Protein AF-A0A357N022-F1 (afdb_monomer)

Foldseek 3Di:
DPPDPCCPVVVVVVVVVVVVVVVVVVVCVCVVCVPDPQDPVNVVVVVCVVVVVVVVVCVVQCVPPDVLSVVLVVVLVVLVVPDDPVVSVVSSVVSNVVSVVVPD

Sequence (104 aa):
MILGGLIHWTALLTIVLMAAVTYLTRIVGFLALRNRTLSKRAVTVMEAAPGCVLISVIAPDFVADNPADLAALAITLLAATRLSMLPTVLIGVVSAGVLRYALA

Secondary structure (DSSP, 8-state):
--SSSSHHHHHHHHHHHHHHHHHHHHHHHHHHHTTS---HHHHHHHHHHHHHHHHHHHGGGGTSS-HHHHHHHHHHHHHHTTS-HHHHHHHHHHHHHHHHHH--

Mean predicted aligned error: 12.92 Å

Radius of gyration: 20.2 Å; Cα contacts (8 Å, |Δi|>4): 32; chains: 1; bounding box: 57×28×44 Å

pLDDT: mean 71.39, std 11.83, range [49.69, 95.19]

Solvent-accessible surface area (backbone atoms only — not comparable to full-atom values): 6066 Å² total; per-residue (Å²): 144,79,76,88,78,59,52,74,64,50,50,52,49,50,52,51,49,55,49,49,53,56,48,47,54,50,51,50,52,47,61,68,48,71,84,48,87,73,50,74,68,57,52,56,52,58,68,47,44,64,60,54,54,54,50,63,68,50,50,63,59,72,69,49,93,47,71,60,60,45,52,33,48,53,52,31,54,57,43,49,78,76,44,60,74,69,64,27,51,52,52,34,53,49,41,45,53,50,49,54,65,74,76,107

Structure (mmCIF, N/CA/C/O backbone):
data_AF-A0A357N022-F1
#
_entry.id   AF-A0A357N022-F1
#
loop_
_atom_site.group_PDB
_atom_site.id
_atom_site.type_symbol
_atom_site.label_atom_id
_atom_site.label_alt_id
_atom_site.label_comp_id
_atom_site.label_asym_id
_atom_site.label_entity_id
_atom_site.label_seq_id
_atom_site.pdbx_PDB_ins_code
_atom_site.Cartn_x
_atom_site.Cartn_y
_atom_site.Cartn_z
_atom_site.occupancy
_atom_site.B_iso_or_equiv
_atom_site.auth_seq_id
_atom_site.auth_comp_id
_atom_site.auth_asym_id
_atom_site.auth_atom_id
_atom_site.pdbx_PDB_model_num
ATOM 1 N N . MET A 1 1 ? 31.340 6.870 -0.659 1.00 50.69 1 MET A N 1
ATOM 2 C CA . MET A 1 1 ? 31.737 7.599 0.568 1.00 50.69 1 MET A CA 1
ATOM 3 C C . MET A 1 1 ? 30.596 8.484 1.104 1.00 50.69 1 MET A C 1
ATOM 5 O O . MET A 1 1 ? 30.806 9.658 1.343 1.00 50.69 1 MET A O 1
ATOM 9 N N . ILE A 1 2 ? 29.379 7.939 1.280 1.00 55.16 2 ILE A N 1
ATOM 10 C CA . ILE A 1 2 ? 28.217 8.656 1.875 1.00 55.16 2 ILE A CA 1
ATOM 11 C C . ILE A 1 2 ? 27.474 7.764 2.907 1.00 55.16 2 ILE A C 1
ATOM 13 O O . ILE A 1 2 ? 26.678 8.239 3.705 1.00 55.16 2 ILE A O 1
ATOM 17 N N . LEU A 1 3 ? 27.782 6.459 2.960 1.00 56.09 3 LEU A N 1
ATOM 18 C CA . LEU A 1 3 ? 26.947 5.435 3.605 1.00 56.09 3 LEU A CA 1
ATOM 19 C C . LEU A 1 3 ? 27.414 5.001 5.018 1.00 56.09 3 LEU A C 1
ATOM 21 O O . LEU A 1 3 ? 26.732 4.226 5.671 1.00 56.09 3 LEU A O 1
ATOM 25 N N . GLY A 1 4 ? 28.567 5.470 5.510 1.00 57.91 4 GLY A N 1
ATOM 26 C CA . GLY A 1 4 ? 29.227 4.877 6.690 1.00 57.91 4 GLY A CA 1
ATOM 27 C C . GLY A 1 4 ? 28.860 5.448 8.068 1.00 57.91 4 GLY A C 1
ATOM 28 O O . GLY A 1 4 ? 29.168 4.812 9.067 1.00 57.91 4 GLY A O 1
ATOM 29 N N . GLY A 1 5 ? 28.232 6.629 8.150 1.00 58.16 5 GLY A N 1
ATOM 30 C CA . GLY A 1 5 ? 28.037 7.331 9.436 1.00 58.16 5 GLY A CA 1
ATOM 31 C C . GLY A 1 5 ? 26.607 7.778 9.751 1.00 58.16 5 GLY A C 1
ATOM 32 O O . GLY A 1 5 ? 26.261 7.938 10.916 1.00 58.16 5 GLY A O 1
ATOM 33 N N . LEU A 1 6 ? 25.750 7.950 8.741 1.00 57.28 6 LEU A N 1
ATOM 34 C CA . LEU A 1 6 ? 24.410 8.520 8.933 1.00 57.28 6 LEU A CA 1
ATOM 35 C C . LEU A 1 6 ? 23.346 7.467 9.283 1.00 57.28 6 LEU A C 1
ATOM 37 O O . LEU A 1 6 ? 22.324 7.814 9.861 1.00 57.28 6 LEU A O 1
ATOM 41 N N . ILE A 1 7 ? 23.568 6.184 8.986 1.00 62.47 7 ILE A N 1
ATOM 42 C CA . ILE A 1 7 ? 22.474 5.205 8.847 1.00 62.47 7 ILE A CA 1
ATOM 43 C C . ILE A 1 7 ? 21.966 4.639 10.171 1.00 62.47 7 ILE A C 1
ATOM 45 O O . ILE A 1 7 ? 20.774 4.390 10.275 1.00 62.47 7 ILE A O 1
ATOM 49 N N . HIS A 1 8 ? 22.783 4.485 11.214 1.00 66.06 8 HIS A N 1
ATOM 50 C CA . HIS A 1 8 ? 22.282 3.829 12.428 1.00 66.06 8 HIS A CA 1
ATOM 51 C C . HIS A 1 8 ? 21.235 4.670 13.172 1.00 66.06 8 HIS A C 1
ATOM 53 O O . HIS A 1 8 ? 20.156 4.176 13.483 1.00 66.06 8 HIS A O 1
ATOM 59 N N . TRP A 1 9 ? 21.519 5.953 13.409 1.00 76.25 9 TRP A N 1
ATOM 60 C CA . TRP A 1 9 ? 20.631 6.820 14.189 1.00 76.25 9 TRP A CA 1
ATOM 61 C C . TRP A 1 9 ? 19.530 7.465 13.354 1.00 76.25 9 TRP A C 1
ATOM 63 O O . TRP A 1 9 ? 18.405 7.574 13.834 1.00 76.25 9 TRP A O 1
ATOM 73 N N . THR A 1 10 ? 19.806 7.854 12.103 1.00 83.12 10 THR A N 1
ATOM 74 C CA . THR A 1 10 ? 18.760 8.450 11.255 1.00 83.12 10 THR A CA 1
ATOM 75 C C . THR A 1 10 ? 17.769 7.412 10.754 1.00 83.12 10 THR A C 1
ATOM 77 O O . THR A 1 10 ? 16.586 7.723 10.739 1.00 83.12 10 THR A O 1
ATOM 80 N N . ALA A 1 11 ? 18.193 6.183 10.424 1.00 85.12 11 ALA A N 1
ATOM 81 C CA . ALA A 1 11 ? 17.249 5.134 10.035 1.00 85.12 11 ALA A CA 1
ATOM 82 C C . ALA A 1 11 ? 16.378 4.704 11.220 1.00 85.12 11 ALA A C 1
ATOM 84 O O . ALA A 1 11 ? 15.175 4.518 11.070 1.00 85.12 11 ALA A O 1
ATOM 85 N N . LEU A 1 12 ? 16.960 4.603 12.423 1.00 84.44 12 LEU A N 1
ATOM 86 C CA . LEU A 1 12 ? 16.165 4.388 13.632 1.00 84.44 12 LEU A CA 1
ATOM 87 C C . LEU A 1 12 ? 15.165 5.528 13.841 1.00 84.44 12 LEU A C 1
ATOM 89 O O . LEU A 1 12 ? 13.989 5.269 14.088 1.00 84.44 12 LEU A O 1
ATOM 93 N N . LEU A 1 13 ? 15.601 6.779 13.685 1.00 88.25 13 LEU A N 1
ATOM 94 C CA . LEU A 1 13 ? 14.726 7.936 13.841 1.00 88.25 13 LEU A CA 1
ATOM 95 C C . LEU A 1 13 ? 13.616 7.970 12.778 1.00 88.25 13 LEU A C 1
ATOM 97 O O . LEU A 1 13 ? 12.468 8.233 13.128 1.00 88.25 13 LEU A O 1
ATOM 101 N N . THR A 1 14 ? 13.907 7.660 11.510 1.00 89.62 14 THR A N 1
ATOM 102 C CA . THR A 1 14 ? 12.894 7.603 10.443 1.00 89.62 14 THR A CA 1
ATOM 103 C C . THR A 1 14 ? 11.902 6.474 10.669 1.00 89.62 14 THR A C 1
ATOM 105 O O . THR A 1 14 ? 10.705 6.709 10.535 1.00 89.62 14 THR A O 1
ATOM 108 N N . ILE A 1 15 ? 12.350 5.285 11.078 1.00 90.00 15 ILE A N 1
ATOM 109 C CA . ILE A 1 15 ? 11.453 4.171 11.415 1.00 90.00 15 ILE A CA 1
ATOM 110 C C . ILE A 1 15 ? 10.534 4.565 12.577 1.00 90.00 15 ILE A C 1
ATOM 112 O O . ILE A 1 15 ? 9.325 4.348 12.496 1.00 90.00 15 ILE A O 1
ATOM 116 N N . VAL A 1 16 ? 11.073 5.194 13.628 1.00 92.94 16 VAL A N 1
ATOM 117 C CA . VAL A 1 16 ? 10.275 5.673 14.769 1.00 92.94 16 VAL A CA 1
ATOM 118 C C . VAL A 1 16 ? 9.280 6.750 14.337 1.00 92.94 16 VAL A C 1
ATOM 120 O O . VAL A 1 16 ? 8.120 6.685 14.733 1.00 92.94 16 VAL A O 1
ATOM 123 N N . LEU A 1 17 ? 9.684 7.701 13.493 1.00 92.19 17 LEU A N 1
ATOM 124 C CA . LEU A 1 17 ? 8.797 8.733 12.945 1.00 92.19 17 LEU A CA 1
ATOM 125 C C . LEU A 1 17 ? 7.690 8.134 12.068 1.00 92.19 17 LEU A C 1
ATOM 127 O O . LEU A 1 17 ? 6.523 8.478 12.246 1.00 92.19 17 LEU A O 1
ATOM 131 N N . MET A 1 18 ? 8.016 7.205 11.166 1.00 94.19 18 MET A N 1
ATOM 132 C CA . MET A 1 18 ? 7.025 6.503 10.343 1.00 94.19 18 MET A CA 1
ATOM 133 C C . MET A 1 18 ? 6.049 5.709 11.216 1.00 94.19 18 MET A C 1
ATOM 135 O O . MET A 1 18 ? 4.834 5.774 11.006 1.00 94.19 18 MET A O 1
ATOM 139 N N . ALA A 1 19 ? 6.557 5.007 12.234 1.00 90.81 19 ALA A N 1
ATOM 140 C CA . ALA A 1 19 ? 5.734 4.284 13.195 1.00 90.81 19 ALA A CA 1
ATOM 141 C C . ALA A 1 19 ? 4.825 5.240 13.981 1.00 90.81 19 ALA A C 1
ATOM 143 O O . ALA A 1 19 ? 3.627 4.985 14.094 1.00 90.81 19 ALA A O 1
ATOM 144 N N . ALA A 1 20 ? 5.358 6.366 14.459 1.00 95.12 20 ALA A N 1
ATOM 145 C CA . ALA A 1 20 ? 4.601 7.376 15.189 1.00 95.12 20 ALA A CA 1
ATOM 146 C C . ALA A 1 20 ? 3.464 7.952 14.337 1.00 95.12 20 ALA A C 1
ATOM 148 O O . ALA A 1 20 ? 2.323 7.976 14.791 1.00 95.12 20 ALA A O 1
ATOM 149 N N . VAL A 1 21 ? 3.731 8.337 13.085 1.00 95.19 21 VAL A N 1
ATOM 150 C CA . VAL A 1 21 ? 2.702 8.845 12.159 1.00 95.19 21 VAL A CA 1
ATOM 151 C C . VAL A 1 21 ? 1.643 7.772 11.859 1.00 95.19 21 VAL A C 1
ATOM 153 O O . VAL A 1 21 ? 0.443 8.063 11.844 1.00 95.19 21 VAL A O 1
ATOM 156 N N . THR A 1 22 ? 2.052 6.511 11.698 1.00 92.88 22 THR A N 1
ATOM 157 C CA . THR A 1 22 ? 1.130 5.382 11.467 1.00 92.88 22 THR A CA 1
ATOM 158 C C . THR A 1 22 ? 0.223 5.125 12.674 1.00 92.88 22 THR A C 1
ATOM 160 O O . THR A 1 22 ? -0.977 4.885 12.529 1.00 92.88 22 THR A O 1
ATOM 163 N N . TYR A 1 23 ? 0.762 5.200 13.890 1.00 91.19 23 TYR A N 1
ATOM 164 C CA . TYR A 1 23 ? -0.046 5.063 15.101 1.00 91.19 23 TYR A CA 1
ATOM 165 C C . TYR A 1 23 ? -0.944 6.273 15.325 1.00 91.19 23 TYR A C 1
ATOM 167 O O . TYR A 1 23 ? -2.107 6.109 15.692 1.00 91.19 23 TYR A O 1
ATOM 175 N N . LEU A 1 24 ? -0.441 7.477 15.060 1.00 91.94 24 LEU A N 1
ATOM 176 C CA . LEU A 1 24 ? -1.203 8.704 15.228 1.00 91.94 24 LEU A CA 1
ATOM 177 C C . LEU A 1 24 ? -2.429 8.717 14.311 1.00 91.94 24 LEU A C 1
ATOM 179 O O . LEU A 1 24 ? -3.528 8.996 14.778 1.00 91.94 24 LEU A O 1
ATOM 183 N N . THR A 1 25 ? -2.280 8.327 13.043 1.00 87.44 25 THR A N 1
ATOM 184 C CA . THR A 1 25 ? -3.411 8.212 12.103 1.00 87.44 25 THR A CA 1
ATOM 185 C C . THR A 1 25 ? -4.453 7.187 12.562 1.00 87.44 25 THR A C 1
ATOM 187 O O . THR A 1 25 ? -5.652 7.461 12.469 1.00 87.44 25 THR A O 1
ATOM 190 N N . ARG A 1 26 ? -4.038 6.055 13.154 1.00 85.88 26 ARG A N 1
ATOM 191 C CA . ARG A 1 26 ? -4.964 5.086 13.773 1.00 85.88 26 ARG A CA 1
ATOM 192 C C . ARG A 1 26 ? -5.690 5.652 14.992 1.00 85.88 26 ARG A C 1
ATOM 194 O O . ARG A 1 26 ? -6.899 5.471 15.106 1.00 85.88 26 ARG A O 1
ATOM 201 N N . ILE A 1 27 ? -4.975 6.327 15.892 1.00 87.81 27 ILE A N 1
ATOM 202 C CA . ILE A 1 27 ? -5.552 6.910 17.113 1.00 87.81 27 ILE A CA 1
ATOM 203 C C . ILE A 1 27 ? -6.526 8.032 16.759 1.00 87.81 27 ILE A C 1
ATOM 205 O O . ILE A 1 27 ? -7.626 8.072 17.302 1.00 87.81 27 ILE A O 1
ATOM 209 N N . VAL A 1 28 ? -6.154 8.908 15.824 1.00 87.50 28 VAL A N 1
ATOM 210 C CA . VAL A 1 28 ? -7.010 9.994 15.332 1.00 87.50 28 VAL A CA 1
ATOM 211 C C . VAL A 1 28 ? -8.253 9.427 14.656 1.00 87.50 28 VAL A C 1
ATOM 213 O O . VAL A 1 28 ? -9.355 9.864 14.974 1.00 87.50 28 VAL A O 1
ATOM 216 N N . GLY A 1 29 ? -8.108 8.418 13.790 1.00 82.62 29 GLY A N 1
ATOM 217 C CA . GLY A 1 29 ? -9.245 7.744 13.159 1.00 82.62 29 GLY A CA 1
ATOM 218 C C . GLY A 1 29 ? -10.174 7.087 14.182 1.00 82.62 29 GLY A C 1
ATOM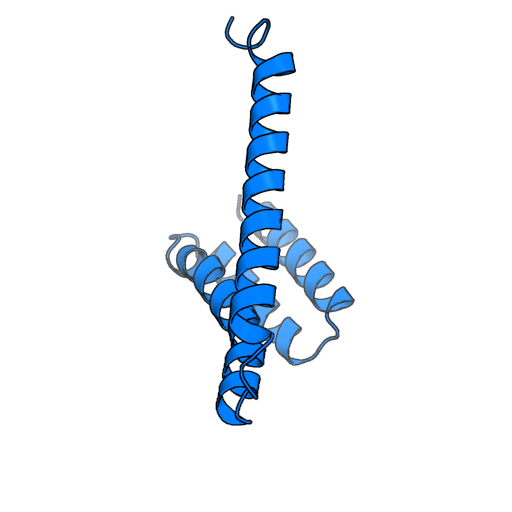 219 O O . GLY A 1 29 ? -11.386 7.291 14.137 1.00 82.62 29 GLY A O 1
ATOM 220 N N . PHE A 1 30 ? -9.612 6.368 15.158 1.00 80.81 30 PHE A N 1
ATOM 221 C CA . PHE A 1 30 ? -10.379 5.769 16.248 1.00 80.81 30 PHE A CA 1
ATOM 222 C C . PHE A 1 30 ? -11.106 6.834 17.073 1.00 80.81 30 PHE A C 1
ATOM 224 O O . PHE A 1 30 ? -12.305 6.716 17.287 1.00 80.81 30 PHE A O 1
ATOM 231 N N . LEU A 1 31 ? -10.422 7.898 17.497 1.00 80.69 31 LEU A N 1
ATOM 232 C CA . LEU A 1 31 ? -11.002 8.954 18.326 1.00 80.69 31 LEU A CA 1
ATOM 233 C C . LEU A 1 31 ? -12.078 9.758 17.581 1.00 80.69 31 LEU A C 1
ATOM 235 O O . LEU A 1 31 ? -13.117 10.064 18.166 1.00 80.69 31 LEU A O 1
ATOM 239 N N . ALA A 1 32 ? -11.867 10.045 16.293 1.00 77.56 32 ALA A N 1
ATOM 240 C CA . ALA A 1 32 ? -12.834 10.736 15.443 1.00 77.56 32 ALA A CA 1
ATOM 241 C C . ALA A 1 32 ? -14.120 9.916 15.230 1.00 77.56 32 ALA A C 1
ATOM 243 O O . ALA A 1 32 ? -15.213 10.484 15.169 1.00 77.56 32 ALA A O 1
ATOM 244 N N . LEU A 1 33 ? -14.004 8.586 15.139 1.00 71.50 33 LEU A N 1
ATOM 245 C CA . LEU A 1 33 ? -15.131 7.681 14.883 1.00 71.50 33 LEU A CA 1
ATOM 246 C C . LEU A 1 33 ? -15.773 7.129 16.171 1.00 71.50 33 LEU A C 1
ATOM 248 O O . LEU A 1 33 ? -16.928 6.714 16.138 1.00 71.50 33 LEU A O 1
ATOM 252 N N . ARG A 1 34 ? -15.082 7.176 17.320 1.00 65.44 34 ARG A N 1
ATOM 253 C CA . ARG A 1 34 ? -15.509 6.580 18.605 1.00 65.44 34 ARG A CA 1
ATOM 254 C C . ARG A 1 34 ? -16.846 7.098 19.141 1.00 65.44 34 ARG A C 1
ATOM 256 O O . ARG A 1 34 ? -17.523 6.361 19.847 1.00 65.44 34 ARG A O 1
ATOM 263 N N . ASN A 1 35 ? -17.229 8.333 18.819 1.00 60.34 35 ASN A N 1
ATOM 264 C CA . ASN A 1 35 ? -18.459 8.958 19.323 1.00 60.34 35 ASN A CA 1
ATOM 265 C C . ASN A 1 35 ? -19.495 9.261 18.225 1.00 60.34 35 ASN A C 1
ATOM 267 O O . ASN A 1 35 ? -20.471 9.970 18.471 1.00 60.34 35 ASN A O 1
ATOM 271 N N . ARG A 1 36 ? -19.286 8.761 17.000 1.00 59.81 36 ARG A N 1
ATOM 272 C CA . ARG A 1 36 ? -20.203 8.945 15.869 1.00 59.81 36 ARG A CA 1
ATOM 273 C C . ARG A 1 36 ? -20.814 7.592 15.519 1.00 59.81 36 ARG A C 1
ATOM 275 O O . ARG A 1 36 ? -20.104 6.678 15.118 1.00 59.81 36 ARG A O 1
ATOM 282 N N . THR A 1 37 ? -22.135 7.467 15.622 1.00 59.78 37 THR A N 1
ATOM 283 C CA . THR A 1 37 ? -22.853 6.353 14.996 1.00 59.78 37 THR A CA 1
ATOM 284 C C . THR A 1 37 ? -22.632 6.456 13.489 1.00 59.78 37 THR A C 1
ATOM 286 O O . THR A 1 37 ? -23.175 7.332 12.814 1.00 59.78 37 THR A O 1
ATOM 289 N N . LEU A 1 38 ? -21.748 5.614 12.954 1.00 61.69 38 LEU A N 1
ATOM 290 C CA . LEU A 1 38 ? -21.474 5.583 11.524 1.00 61.69 38 LEU A CA 1
ATOM 291 C C . LEU A 1 38 ? -22.755 5.156 10.807 1.00 61.69 38 LEU A C 1
ATOM 293 O O . LEU A 1 38 ? -23.181 4.007 10.883 1.00 61.69 38 LEU A O 1
ATOM 297 N N . SER A 1 39 ? -23.405 6.115 10.144 1.00 67.25 39 SER A N 1
ATOM 298 C CA . SER A 1 39 ? -24.554 5.840 9.283 1.00 67.25 39 SER A CA 1
ATOM 299 C C . SER A 1 39 ? -24.153 4.807 8.230 1.00 67.25 39 SER A C 1
ATOM 301 O O . SER A 1 39 ? -23.020 4.833 7.749 1.00 67.25 39 SER A O 1
ATOM 303 N N . LYS A 1 40 ? -25.080 3.926 7.833 1.00 68.69 40 LYS A N 1
ATOM 304 C CA . LYS A 1 40 ? -24.833 2.830 6.874 1.00 68.69 40 LYS A CA 1
ATOM 305 C C . LYS A 1 40 ? -24.063 3.289 5.623 1.00 68.69 4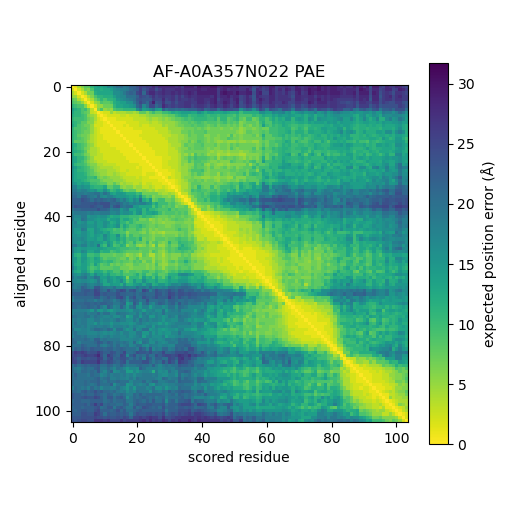0 LYS A C 1
ATOM 307 O O . LYS A 1 40 ? -23.201 2.569 5.144 1.00 68.69 40 LYS A O 1
ATOM 312 N N . ARG A 1 41 ? -24.300 4.524 5.158 1.00 70.25 41 ARG A N 1
ATOM 313 C CA . ARG A 1 41 ? -23.589 5.133 4.017 1.00 70.25 41 ARG A CA 1
ATOM 314 C C . ARG A 1 41 ? -22.092 5.360 4.269 1.00 70.25 41 ARG A C 1
ATOM 316 O O . ARG A 1 41 ? -21.296 5.145 3.367 1.00 70.25 41 ARG A O 1
ATOM 323 N N . ALA A 1 42 ? -21.703 5.792 5.469 1.00 73.62 42 ALA A N 1
ATOM 324 C CA . ALA A 1 42 ? -20.300 6.036 5.810 1.00 73.62 42 ALA A CA 1
ATOM 325 C C . ALA A 1 42 ? -19.505 4.724 5.890 1.00 73.62 42 ALA A C 1
ATOM 327 O O . ALA A 1 42 ? -18.367 4.675 5.435 1.00 73.62 42 ALA A O 1
ATOM 328 N N . VAL A 1 43 ? -20.129 3.653 6.395 1.00 74.81 43 VAL A N 1
ATOM 329 C CA . VAL A 1 43 ? -19.530 2.308 6.425 1.00 74.81 43 VAL A CA 1
ATOM 330 C C . VAL A 1 43 ? -19.277 1.798 5.006 1.00 74.81 43 VAL A C 1
ATOM 332 O O . VAL A 1 43 ? -18.161 1.390 4.705 1.00 74.81 43 VAL A O 1
ATOM 335 N N . THR A 1 44 ? -20.253 1.926 4.102 1.00 75.88 44 THR A N 1
ATOM 336 C CA . THR A 1 44 ? -20.086 1.518 2.695 1.00 75.88 44 THR A CA 1
ATOM 337 C C . THR A 1 44 ? -18.956 2.277 1.991 1.00 75.88 44 THR A C 1
ATOM 339 O O . THR A 1 44 ? -18.195 1.690 1.228 1.00 75.88 44 THR A O 1
ATOM 342 N N . VAL A 1 45 ? -18.800 3.579 2.255 1.00 75.94 45 VAL A N 1
ATOM 343 C CA . VAL A 1 45 ? -17.686 4.360 1.686 1.00 75.94 45 VAL A CA 1
ATOM 344 C C . VAL A 1 45 ? -16.340 3.911 2.264 1.00 75.94 45 VAL A C 1
ATOM 346 O O . VAL A 1 45 ? -15.361 3.813 1.526 1.00 75.94 45 VAL A O 1
ATOM 349 N N . MET A 1 46 ? -16.280 3.592 3.560 1.00 79.44 46 MET A N 1
ATOM 350 C CA . MET A 1 46 ? -15.067 3.059 4.188 1.00 79.44 46 MET A CA 1
ATOM 351 C C . MET A 1 46 ? -14.673 1.678 3.644 1.00 79.44 46 MET A C 1
ATOM 353 O O . MET A 1 46 ? -13.482 1.418 3.498 1.00 79.44 46 MET A O 1
ATOM 357 N N . GLU A 1 47 ? -15.638 0.820 3.302 1.00 79.56 47 GLU A N 1
ATOM 358 C CA . GLU A 1 47 ? -15.380 -0.475 2.651 1.00 79.56 47 GLU A CA 1
ATOM 359 C C . GLU A 1 47 ? -14.809 -0.313 1.232 1.00 79.56 47 GLU A C 1
ATOM 361 O O . GLU A 1 47 ? -13.957 -1.097 0.815 1.00 79.56 47 GLU A O 1
ATOM 366 N N . ALA A 1 48 ? -15.218 0.730 0.501 1.00 79.50 48 ALA A N 1
ATOM 367 C CA . ALA A 1 48 ? -14.726 1.019 -0.849 1.00 79.50 48 ALA A CA 1
ATOM 368 C C . ALA A 1 48 ? -13.364 1.746 -0.879 1.00 79.50 48 ALA A C 1
ATOM 370 O O . ALA A 1 48 ? -12.633 1.666 -1.872 1.00 79.50 48 ALA A O 1
ATOM 371 N N . ALA A 1 49 ? -13.000 2.446 0.199 1.00 80.56 49 ALA A N 1
ATOM 372 C CA . ALA A 1 49 ? -11.762 3.219 0.304 1.00 80.56 49 ALA A CA 1
ATOM 373 C C . ALA A 1 49 ? -10.469 2.432 -0.010 1.00 80.56 49 ALA A C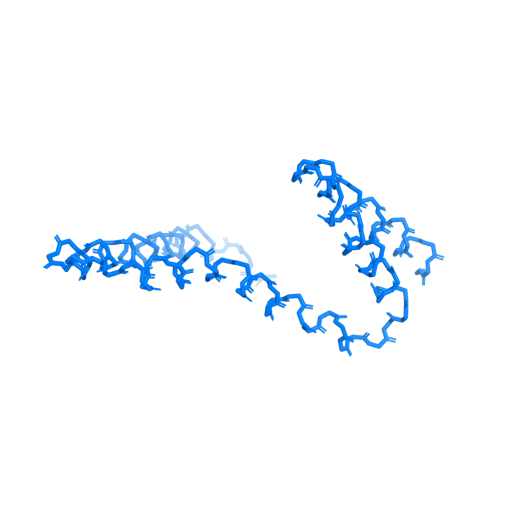 1
ATOM 375 O O . ALA A 1 49 ? -9.675 2.932 -0.812 1.00 80.56 49 ALA A O 1
ATOM 376 N N . PRO A 1 50 ? -10.222 1.223 0.542 1.00 79.94 50 PRO A N 1
ATOM 377 C CA . PRO A 1 50 ? -8.990 0.487 0.253 1.00 79.94 50 PRO A CA 1
ATOM 378 C C . PRO A 1 50 ? -8.864 0.115 -1.228 1.00 79.94 50 PRO A C 1
ATOM 380 O O . PRO A 1 50 ? -7.784 0.254 -1.795 1.00 79.94 50 PRO A O 1
ATOM 383 N N . GLY A 1 51 ? -9.961 -0.282 -1.881 1.00 80.06 51 GLY A N 1
ATOM 384 C CA . GLY A 1 51 ? -9.952 -0.591 -3.313 1.00 80.06 51 GLY A CA 1
ATOM 385 C C . GLY A 1 51 ? -9.614 0.631 -4.170 1.00 80.06 51 GLY A C 1
ATOM 386 O O . GLY A 1 51 ? -8.786 0.546 -5.072 1.00 80.06 51 GLY A O 1
ATOM 387 N N . CYS A 1 52 ? -10.196 1.786 -3.842 1.00 81.12 52 CYS A N 1
ATOM 388 C CA . CYS A 1 52 ? -9.946 3.040 -4.555 1.00 81.12 52 CYS A CA 1
ATOM 389 C C . CYS A 1 52 ? -8.473 3.480 -4.474 1.00 81.12 52 CYS A C 1
ATOM 391 O O . CYS A 1 52 ? -7.868 3.823 -5.491 1.00 81.12 52 CYS A O 1
ATOM 393 N N . VAL A 1 53 ? -7.871 3.415 -3.282 1.00 83.94 53 VAL A N 1
ATOM 394 C CA . VAL A 1 53 ? -6.458 3.777 -3.086 1.00 83.94 53 VAL A CA 1
ATOM 395 C C . VAL A 1 53 ? -5.538 2.852 -3.883 1.00 83.94 53 VAL A C 1
ATOM 397 O O . VAL A 1 53 ? -4.622 3.338 -4.541 1.00 83.94 53 VAL A O 1
ATOM 400 N N . LEU A 1 54 ? -5.804 1.541 -3.883 1.00 82.12 54 LEU A N 1
ATOM 401 C CA . LEU A 1 54 ? -5.024 0.581 -4.670 1.00 82.12 54 LEU A CA 1
ATOM 402 C C . LEU A 1 54 ? -5.086 0.896 -6.171 1.00 82.12 54 LEU A C 1
ATOM 404 O O . LEU A 1 54 ? -4.049 0.927 -6.827 1.00 82.12 54 LEU A O 1
ATOM 408 N N . ILE A 1 55 ? -6.272 1.200 -6.705 1.00 81.19 55 ILE A N 1
ATOM 409 C CA . ILE A 1 55 ? -6.438 1.557 -8.124 1.00 81.19 55 ILE A CA 1
ATOM 410 C C . ILE A 1 55 ? -5.683 2.851 -8.460 1.00 81.19 55 ILE A C 1
ATOM 412 O O . ILE A 1 55 ? -5.025 2.922 -9.495 1.00 81.19 55 ILE A O 1
ATOM 416 N N . SER A 1 56 ? -5.716 3.856 -7.580 1.00 83.69 56 SER A N 1
ATOM 417 C CA . SER A 1 56 ? -4.989 5.115 -7.789 1.00 83.69 56 SER A CA 1
ATOM 418 C C . SER A 1 56 ? -3.469 4.939 -7.825 1.00 83.69 56 SER A C 1
ATOM 420 O O . SER A 1 56 ? -2.797 5.716 -8.498 1.00 83.69 56 SER A O 1
ATOM 422 N N . VAL A 1 57 ? -2.926 3.961 -7.094 1.00 80.94 57 VAL A N 1
ATOM 423 C CA . VAL A 1 57 ? -1.486 3.653 -7.097 1.00 80.94 57 VAL A CA 1
ATOM 424 C C . VAL A 1 57 ? -1.076 2.906 -8.367 1.00 80.94 57 VAL A C 1
ATOM 426 O O . VAL A 1 57 ? 0.037 3.103 -8.836 1.00 80.94 57 VAL A O 1
ATOM 429 N N . ILE A 1 58 ? -1.974 2.101 -8.942 1.00 71.88 58 ILE A N 1
ATOM 430 C CA . ILE A 1 58 ? -1.740 1.344 -10.185 1.00 71.88 58 ILE A CA 1
ATOM 431 C C . ILE A 1 58 ? -1.942 2.228 -11.432 1.00 71.88 58 ILE A C 1
ATOM 433 O O . ILE A 1 58 ? 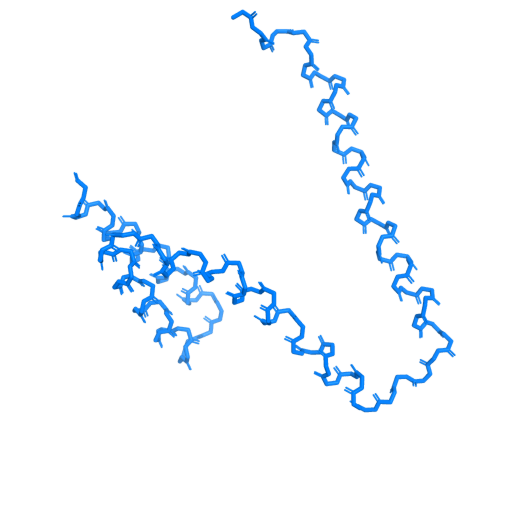-1.332 1.999 -12.469 1.00 71.88 58 ILE A O 1
ATOM 437 N N . ALA A 1 59 ? -2.775 3.271 -11.348 1.00 74.25 59 ALA A N 1
ATOM 438 C CA . ALA A 1 59 ? -3.039 4.224 -12.431 1.00 74.25 59 ALA A CA 1
ATOM 439 C C . ALA A 1 59 ? -1.794 4.737 -13.204 1.00 74.25 59 ALA A C 1
ATOM 441 O O . ALA A 1 59 ? -1.850 4.743 -14.434 1.00 74.25 59 ALA A O 1
ATOM 442 N N . PRO A 1 60 ? -0.680 5.157 -12.565 1.00 71.25 60 PRO A N 1
ATOM 443 C CA . PRO A 1 60 ? 0.520 5.594 -13.285 1.00 71.25 60 PRO A CA 1
ATOM 444 C C . PRO A 1 60 ? 1.169 4.500 -14.145 1.00 71.25 60 PRO A C 1
ATOM 446 O O . PRO A 1 60 ? 1.745 4.831 -15.179 1.00 71.25 60 PRO A O 1
ATOM 449 N N . ASP A 1 61 ? 1.027 3.220 -13.791 1.00 68.69 61 ASP A N 1
ATOM 450 C CA . ASP A 1 61 ? 1.577 2.114 -14.587 1.00 68.69 61 ASP A CA 1
ATOM 451 C C . ASP A 1 61 ? 0.857 1.966 -15.942 1.00 68.69 61 ASP A C 1
ATOM 453 O O . ASP A 1 61 ? 1.446 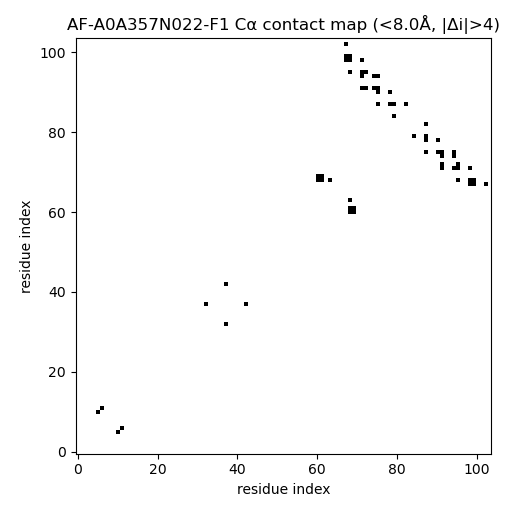1.477 -16.900 1.00 68.69 61 ASP A O 1
ATOM 457 N N . PHE A 1 62 ? -0.386 2.454 -16.072 1.00 60.50 62 PHE A N 1
ATOM 458 C CA . PHE A 1 62 ? -1.092 2.522 -17.363 1.00 60.50 62 PHE A CA 1
ATOM 459 C C . PHE A 1 62 ? -0.552 3.613 -18.298 1.00 60.50 62 PHE A C 1
ATOM 461 O O . PHE A 1 62 ? -0.846 3.590 -19.492 1.00 60.50 62 PHE A O 1
ATOM 468 N N . VAL A 1 63 ? 0.174 4.593 -17.752 1.00 63.31 63 VAL A N 1
ATOM 469 C CA . VAL A 1 63 ? 0.717 5.744 -18.490 1.00 63.31 63 VAL A CA 1
ATOM 470 C C . VAL A 1 63 ? 2.174 5.501 -18.906 1.00 63.31 63 VAL A C 1
ATOM 472 O O . VAL A 1 63 ? 2.692 6.225 -19.749 1.00 63.31 63 VAL A O 1
ATOM 475 N N . ALA A 1 64 ? 2.844 4.481 -18.359 1.00 61.38 64 ALA A N 1
ATOM 476 C CA . ALA A 1 64 ? 4.189 4.108 -18.783 1.00 61.38 64 ALA A CA 1
ATOM 477 C C . ALA A 1 64 ? 4.170 3.516 -20.209 1.00 61.38 64 ALA A C 1
ATOM 479 O O . ALA A 1 64 ? 3.453 2.557 -20.480 1.00 61.38 64 ALA A O 1
ATOM 480 N N . ASP A 1 65 ? 4.991 4.064 -21.111 1.00 60.12 65 ASP A N 1
ATOM 481 C CA . ASP A 1 65 ? 5.024 3.784 -22.563 1.00 60.12 65 ASP A CA 1
ATOM 482 C C . ASP A 1 65 ? 5.444 2.347 -22.972 1.00 60.12 65 ASP A C 1
ATOM 484 O O . ASP A 1 65 ? 5.731 2.089 -24.142 1.00 60.12 65 ASP A O 1
ATOM 488 N N . ASN A 1 66 ? 5.480 1.382 -22.046 1.00 67.88 66 ASN A N 1
ATOM 489 C CA . ASN A 1 66 ? 5.822 -0.007 -22.349 1.00 67.88 66 ASN A CA 1
ATOM 490 C C . ASN A 1 66 ? 4.551 -0.837 -22.605 1.00 67.88 66 ASN A C 1
ATOM 492 O O . ASN A 1 66 ? 3.875 -1.235 -21.652 1.00 67.88 66 ASN A O 1
ATOM 496 N N . PRO A 1 67 ? 4.240 -1.206 -23.865 1.00 66.94 67 PRO A N 1
ATOM 497 C CA . PRO A 1 67 ? 3.059 -2.018 -24.179 1.00 66.94 67 PRO A CA 1
ATOM 498 C C . PRO A 1 67 ? 3.100 -3.409 -23.521 1.00 66.94 67 PRO A C 1
ATOM 500 O O . PRO A 1 67 ? 2.060 -4.043 -23.349 1.00 66.94 67 PRO A O 1
ATOM 503 N N . ALA A 1 68 ? 4.292 -3.868 -23.120 1.00 64.88 68 ALA A N 1
ATOM 504 C CA . ALA A 1 68 ? 4.493 -5.081 -22.335 1.00 64.88 68 ALA A CA 1
ATOM 505 C C . ALA A 1 68 ? 3.830 -4.971 -20.955 1.00 64.88 68 ALA A C 1
ATOM 507 O O . ALA A 1 68 ? 2.997 -5.800 -20.598 1.00 64.88 68 ALA A O 1
ATOM 508 N N . ASP A 1 69 ? 4.139 -3.915 -20.203 1.00 65.12 69 ASP A N 1
ATOM 509 C CA . ASP A 1 69 ? 3.642 -3.736 -18.838 1.00 65.12 69 ASP A CA 1
ATOM 510 C C . ASP A 1 69 ? 2.112 -3.589 -18.834 1.00 65.12 69 ASP A C 1
ATOM 512 O O . ASP A 1 69 ? 1.429 -4.200 -18.010 1.00 65.12 69 ASP A O 1
ATOM 516 N N . LEU A 1 70 ? 1.556 -2.912 -19.845 1.00 70.12 70 LEU A N 1
ATOM 517 C CA . LEU A 1 70 ? 0.111 -2.787 -20.042 1.00 70.12 70 LEU A CA 1
ATOM 518 C C . LEU A 1 70 ? -0.572 -4.148 -20.287 1.00 70.12 70 LEU A C 1
ATOM 520 O O . LEU A 1 70 ? -1.651 -4.411 -19.750 1.00 70.12 70 LEU A O 1
ATOM 524 N N . ALA A 1 71 ? 0.059 -5.039 -21.061 1.00 68.62 71 ALA A N 1
ATOM 525 C CA . ALA A 1 71 ? -0.466 -6.376 -21.335 1.00 68.62 71 ALA A CA 1
ATOM 526 C C . ALA A 1 71 ? -0.388 -7.304 -20.105 1.00 68.62 71 ALA A C 1
ATOM 528 O O . ALA A 1 71 ? -1.366 -8.000 -19.812 1.00 68.62 71 ALA A O 1
ATOM 529 N N . ALA A 1 72 ? 0.713 -7.291 -19.339 1.00 65.81 72 ALA A N 1
ATOM 530 C CA . ALA A 1 72 ? 0.802 -8.043 -18.076 1.00 65.81 72 ALA A CA 1
ATOM 531 C C . ALA A 1 72 ? -0.229 -7.550 -17.056 1.00 65.81 72 ALA A C 1
ATOM 533 O O . ALA A 1 72 ? -0.864 -8.353 -16.361 1.00 65.81 72 ALA A O 1
ATOM 534 N N . LEU A 1 73 ? -0.433 -6.236 -16.992 1.00 67.44 73 LEU A N 1
ATOM 535 C CA . LEU A 1 73 ? -1.395 -5.617 -16.096 1.00 67.44 73 LEU A CA 1
ATOM 536 C C . LEU A 1 73 ? -2.831 -5.988 -16.483 1.00 67.44 73 LEU A C 1
ATOM 538 O O . LEU A 1 73 ? -3.599 -6.389 -15.611 1.00 67.44 73 LEU A O 1
ATOM 542 N N . ALA A 1 74 ? -3.176 -5.977 -17.774 1.00 71.12 74 ALA A N 1
ATOM 543 C CA . ALA A 1 74 ? -4.481 -6.433 -18.259 1.00 71.12 74 ALA A CA 1
ATOM 544 C C . ALA A 1 74 ? -4.757 -7.909 -17.908 1.00 71.12 74 ALA A C 1
ATOM 546 O O . ALA A 1 74 ? -5.847 -8.241 -17.436 1.00 71.12 74 ALA A O 1
ATOM 547 N N . ILE A 1 75 ? -3.765 -8.792 -18.071 1.00 68.50 75 ILE A N 1
ATOM 548 C CA . ILE A 1 75 ? -3.876 -10.215 -17.701 1.00 68.50 75 ILE A CA 1
ATOM 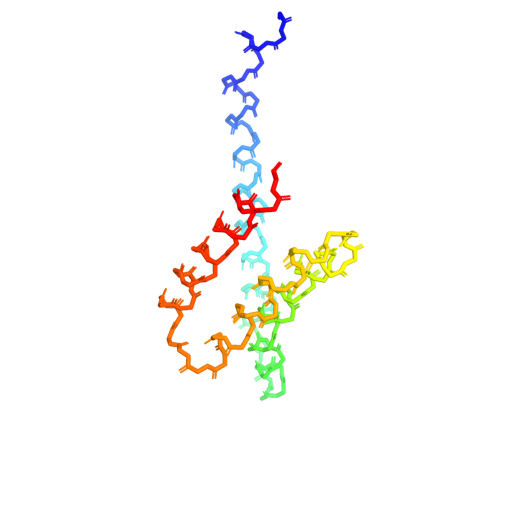549 C C . ILE A 1 75 ? -4.073 -10.373 -16.188 1.00 68.50 75 ILE A C 1
ATOM 551 O O . ILE A 1 75 ? -4.920 -11.151 -15.746 1.00 68.50 75 ILE A O 1
ATOM 555 N N . THR A 1 76 ? -3.329 -9.610 -15.390 1.00 68.06 76 THR A N 1
ATOM 556 C CA . THR A 1 76 ? -3.424 -9.634 -13.924 1.00 68.06 76 THR A CA 1
ATOM 557 C C . THR A 1 76 ? -4.778 -9.115 -13.443 1.00 68.06 76 THR A C 1
ATOM 559 O O . THR A 1 76 ? -5.388 -9.718 -12.559 1.00 68.06 76 THR A O 1
ATOM 562 N N . LEU A 1 77 ? -5.298 -8.054 -14.069 1.00 68.25 77 LEU A N 1
ATOM 563 C CA . LEU A 1 77 ? -6.623 -7.505 -13.788 1.00 68.25 77 LEU A CA 1
ATOM 564 C C . LEU A 1 77 ? -7.719 -8.535 -14.100 1.00 68.25 77 LEU A C 1
ATOM 566 O O . LEU A 1 77 ? -8.620 -8.747 -13.290 1.00 68.25 77 LEU A O 1
ATOM 570 N N . LEU A 1 78 ? -7.613 -9.232 -15.237 1.00 66.06 78 LEU A N 1
ATOM 571 C CA . LEU A 1 78 ? -8.538 -10.304 -15.612 1.00 66.06 78 LEU A CA 1
ATOM 572 C C . LEU A 1 78 ? -8.469 -11.485 -14.634 1.00 66.06 78 LEU A C 1
ATOM 574 O O . LEU A 1 78 ? -9.516 -11.980 -14.210 1.00 66.06 78 LEU A O 1
ATOM 578 N N . ALA A 1 79 ? -7.271 -11.900 -14.217 1.00 62.75 79 ALA A N 1
ATOM 579 C CA . ALA A 1 79 ? -7.092 -12.956 -13.219 1.00 62.75 79 ALA A CA 1
ATOM 580 C C . ALA A 1 79 ? -7.686 -12.569 -11.850 1.00 62.75 79 ALA A C 1
ATOM 582 O O . ALA A 1 79 ? -8.341 -13.394 -11.205 1.00 62.75 79 ALA A O 1
ATOM 583 N N . ALA A 1 80 ? -7.547 -11.301 -11.449 1.00 62.31 80 ALA A N 1
ATOM 584 C CA . ALA A 1 80 ? -8.070 -10.776 -10.188 1.00 62.31 80 ALA A CA 1
ATOM 585 C C . ALA A 1 80 ? -9.600 -10.824 -10.080 1.00 62.31 80 ALA A C 1
ATOM 587 O O . ALA A 1 80 ? -10.128 -10.927 -8.976 1.00 62.31 80 ALA A O 1
ATOM 588 N N . THR A 1 81 ? -10.322 -10.800 -11.205 1.00 61.59 81 THR A N 1
ATOM 589 C CA . THR A 1 81 ? -11.795 -10.868 -11.199 1.00 61.59 81 THR A CA 1
ATOM 590 C C . THR A 1 81 ? -12.362 -12.258 -10.902 1.00 61.59 81 THR A C 1
ATOM 592 O O . THR A 1 81 ? -13.548 -12.363 -10.587 1.00 61.59 81 THR A O 1
ATOM 595 N N . ARG A 1 82 ? -11.561 -13.333 -11.001 1.00 54.12 82 ARG A N 1
ATOM 596 C CA . ARG A 1 82 ? -12.061 -14.717 -10.861 1.00 54.12 82 ARG A CA 1
ATOM 597 C C . ARG A 1 82 ? -11.381 -15.563 -9.783 1.00 54.12 82 ARG A C 1
ATOM 599 O O . ARG A 1 82 ? -11.912 -16.624 -9.466 1.00 54.12 82 ARG A O 1
ATOM 606 N N . LEU A 1 83 ? -10.239 -15.147 -9.232 1.00 52.66 83 LEU A N 1
ATOM 607 C CA . LEU A 1 83 ? -9.429 -15.976 -8.328 1.00 52.66 83 LEU A CA 1
ATOM 608 C C . LEU A 1 83 ? -9.226 -15.323 -6.951 1.00 52.66 83 LEU A C 1
ATOM 610 O O . LEU A 1 83 ? -9.194 -14.102 -6.808 1.00 52.66 83 LEU A O 1
ATOM 614 N N . SER A 1 84 ? -9.106 -16.162 -5.915 1.00 55.41 84 SER A N 1
ATOM 615 C CA . SER A 1 84 ? -8.858 -15.741 -4.531 1.00 55.41 84 SER A CA 1
ATOM 616 C C . SER A 1 84 ? -7.552 -14.937 -4.406 1.00 55.41 84 SER A C 1
ATOM 618 O O . SER A 1 84 ? -6.642 -15.074 -5.220 1.00 55.41 84 SER A O 1
ATOM 620 N N . MET A 1 85 ? -7.446 -14.068 -3.391 1.00 55.50 85 MET A N 1
ATOM 621 C CA . MET A 1 85 ? -6.351 -13.082 -3.293 1.00 55.50 85 MET A CA 1
ATOM 622 C C . MET A 1 85 ? -4.935 -13.682 -3.375 1.00 55.50 85 MET A C 1
ATOM 624 O O . MET A 1 85 ? -4.037 -13.047 -3.912 1.00 55.50 85 MET A O 1
ATOM 628 N N . LEU A 1 86 ? -4.734 -14.911 -2.890 1.00 57.75 86 LEU A N 1
ATOM 629 C CA . LEU A 1 86 ? -3.444 -15.611 -2.934 1.00 57.75 86 LEU A CA 1
ATOM 630 C C . LEU A 1 86 ? -3.000 -15.988 -4.366 1.00 57.75 86 LEU A C 1
ATOM 632 O O . LEU A 1 86 ? -1.922 -15.559 -4.780 1.00 57.75 86 LEU A O 1
ATOM 636 N N . PRO A 1 87 ? -3.790 -16.748 -5.151 1.00 61.88 87 PRO A N 1
ATOM 637 C CA . PRO A 1 87 ? -3.432 -17.077 -6.532 1.00 61.88 87 PRO A CA 1
ATOM 638 C C . PRO A 1 87 ? -3.347 -15.853 -7.450 1.00 61.88 87 PRO A C 1
ATOM 640 O O . PRO A 1 87 ? -2.484 -15.820 -8.322 1.00 61.88 87 PRO A O 1
ATOM 643 N N . THR A 1 88 ? -4.168 -14.824 -7.233 1.00 64.00 88 THR A N 1
ATOM 644 C CA . THR A 1 88 ? -4.121 -13.583 -8.024 1.00 64.00 88 THR A CA 1
ATOM 645 C C . THR A 1 88 ? -2.778 -12.861 -7.895 1.00 64.00 88 THR A C 1
ATOM 647 O O . THR A 1 88 ? -2.213 -12.431 -8.900 1.00 64.00 88 THR A O 1
ATOM 650 N N . VAL A 1 89 ? -2.230 -12.770 -6.678 1.00 64.62 89 VAL A N 1
ATOM 651 C CA . VAL A 1 89 ? -0.917 -12.146 -6.443 1.00 64.62 89 VAL A CA 1
ATOM 652 C C . VAL A 1 89 ? 0.202 -12.959 -7.096 1.00 64.62 89 VAL A C 1
ATOM 654 O O . VAL A 1 89 ? 1.068 -12.382 -7.749 1.00 64.62 89 VAL A O 1
ATOM 657 N N . LEU A 1 90 ? 0.171 -14.291 -6.979 1.00 70.44 90 LEU A N 1
ATOM 658 C CA . LEU A 1 90 ? 1.170 -15.159 -7.614 1.00 70.44 90 LEU A CA 1
ATOM 659 C C . LEU A 1 90 ? 1.154 -15.030 -9.138 1.00 70.44 90 LEU A C 1
ATOM 661 O O . LEU A 1 90 ? 2.208 -14.868 -9.747 1.00 70.44 90 LEU A O 1
ATOM 665 N N . ILE A 1 91 ? -0.031 -15.059 -9.749 1.00 68.12 91 ILE A N 1
ATOM 666 C CA . ILE A 1 91 ? -0.179 -14.919 -11.201 1.00 68.12 91 ILE A CA 1
ATOM 667 C C . ILE A 1 91 ? 0.296 -13.539 -11.655 1.00 68.12 91 ILE A C 1
ATOM 669 O O . ILE A 1 91 ? 0.989 -13.468 -12.662 1.00 68.12 91 ILE A O 1
ATOM 673 N N . GLY A 1 92 ? -0.011 -12.473 -10.909 1.00 63.22 92 GLY A N 1
ATOM 674 C CA . GLY A 1 92 ? 0.445 -11.118 -11.227 1.00 63.22 92 GLY A CA 1
ATOM 675 C C . GLY A 1 92 ? 1.963 -10.944 -11.153 1.00 63.22 92 GLY A C 1
ATOM 676 O O . GLY A 1 92 ? 2.566 -10.363 -12.049 1.00 63.22 92 GLY A O 1
ATOM 677 N N . VAL A 1 93 ? 2.608 -11.491 -10.118 1.00 69.69 93 VAL A N 1
ATOM 678 C CA . VAL A 1 93 ? 4.074 -11.431 -9.982 1.00 69.69 93 VAL A CA 1
ATOM 679 C C . VAL A 1 93 ? 4.760 -12.266 -11.064 1.00 69.69 93 VAL A C 1
ATOM 681 O O . VAL A 1 93 ? 5.747 -11.822 -11.651 1.00 69.69 93 VAL A O 1
ATOM 684 N N . VAL A 1 94 ? 4.238 -13.460 -11.358 1.00 72.31 94 VAL A N 1
ATOM 685 C CA . VAL A 1 94 ? 4.795 -14.346 -12.390 1.00 72.31 94 VAL A CA 1
ATOM 686 C C . VAL A 1 94 ? 4.577 -13.769 -13.788 1.00 72.31 94 VAL A C 1
ATOM 688 O O . VAL A 1 94 ? 5.511 -13.781 -14.582 1.00 72.31 94 VAL A O 1
ATOM 691 N N . SER A 1 95 ? 3.397 -13.228 -14.10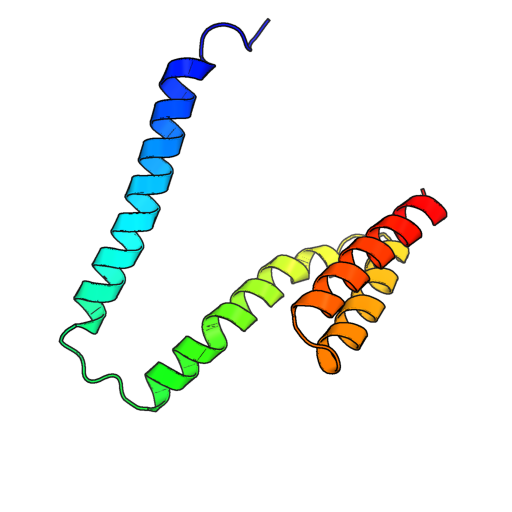0 1.00 63.84 95 SER A N 1
ATOM 692 C CA . SER A 1 95 ? 3.119 -12.626 -15.410 1.00 63.84 95 SER A CA 1
ATOM 693 C C . SER A 1 95 ? 3.965 -11.373 -15.641 1.00 63.84 95 SER A C 1
ATOM 695 O O . SER A 1 95 ? 4.592 -11.263 -16.693 1.00 63.84 95 SER A O 1
ATOM 697 N N . ALA A 1 96 ? 4.061 -10.483 -14.646 1.00 63.09 96 ALA A N 1
ATOM 698 C CA . ALA A 1 96 ? 4.914 -9.301 -14.707 1.00 63.09 96 ALA A CA 1
ATOM 699 C C . ALA A 1 96 ? 6.393 -9.693 -14.842 1.00 63.09 96 ALA A C 1
ATOM 701 O O . ALA A 1 96 ? 7.101 -9.141 -15.676 1.00 63.09 96 ALA A O 1
ATOM 702 N N . GLY A 1 97 ? 6.861 -10.687 -14.082 1.00 63.69 97 GLY A N 1
ATOM 703 C CA . GLY A 1 97 ? 8.240 -11.172 -14.163 1.00 63.69 97 GLY A CA 1
ATOM 704 C C . GLY A 1 97 ? 8.580 -11.816 -15.509 1.00 63.69 97 GLY A C 1
ATOM 705 O O . GLY A 1 97 ? 9.617 -11.510 -16.090 1.00 63.69 97 GLY A O 1
ATOM 706 N N . VAL A 1 98 ? 7.702 -12.677 -16.029 1.00 65.31 98 VAL A N 1
ATOM 707 C CA . VAL A 1 98 ? 7.914 -13.380 -17.304 1.00 65.31 98 VAL A CA 1
ATOM 708 C C . VAL A 1 98 ? 7.848 -12.415 -18.479 1.00 65.31 98 VAL A C 1
ATOM 710 O O . VAL A 1 98 ? 8.697 -12.484 -19.364 1.00 65.31 98 VAL A O 1
ATOM 713 N N . LEU A 1 99 ? 6.884 -11.494 -18.492 1.00 58.12 99 LEU A N 1
ATOM 714 C CA . LEU A 1 99 ? 6.736 -10.565 -19.607 1.00 58.12 99 LEU A CA 1
ATOM 715 C C . LEU A 1 99 ? 7.856 -9.519 -19.626 1.00 58.12 99 LEU A C 1
ATOM 717 O O . LEU A 1 99 ? 8.352 -9.177 -20.694 1.00 58.12 99 LEU A O 1
ATOM 721 N N . A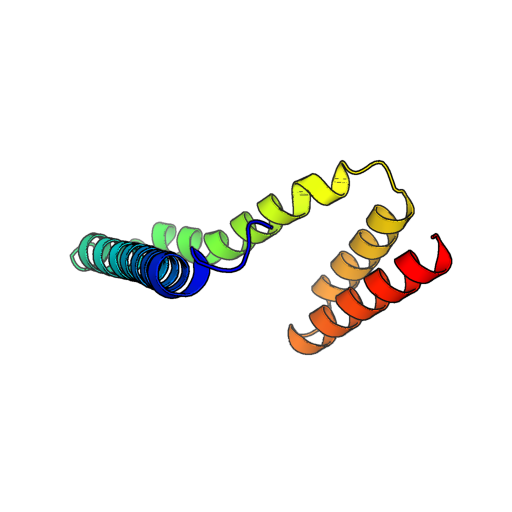RG A 1 100 ? 8.334 -9.099 -18.450 1.00 62.16 100 ARG A N 1
ATOM 722 C CA . ARG A 1 100 ? 9.485 -8.200 -18.311 1.00 62.16 100 ARG A CA 1
ATOM 723 C C . ARG A 1 100 ? 10.819 -8.882 -18.624 1.00 62.16 100 ARG A C 1
ATOM 725 O O . ARG A 1 100 ? 11.750 -8.200 -19.015 1.00 62.16 100 ARG A O 1
ATOM 732 N N . TYR A 1 101 ? 10.913 -10.207 -18.484 1.00 57.84 101 TYR A N 1
ATOM 733 C CA . TYR A 1 101 ? 12.071 -10.993 -18.930 1.00 57.84 101 TYR A CA 1
ATOM 734 C C . TYR A 1 101 ? 12.033 -11.305 -20.434 1.00 57.84 101 TYR A C 1
ATOM 736 O O . TYR A 1 101 ? 13.076 -11.428 -21.062 1.00 57.84 101 TYR A O 1
ATOM 744 N N . ALA A 1 102 ? 10.841 -11.444 -21.021 1.00 56.34 102 ALA A N 1
ATOM 745 C CA . ALA A 1 102 ? 10.677 -11.754 -22.441 1.00 56.34 102 ALA A CA 1
ATOM 746 C C . ALA A 1 102 ? 10.750 -10.520 -23.363 1.00 56.34 102 ALA A C 1
ATOM 748 O O . ALA A 1 102 ? 10.984 -10.690 -24.558 1.00 56.34 102 ALA A O 1
ATOM 749 N N . LEU A 1 103 ? 10.520 -9.308 -22.839 1.00 53.69 103 LEU A N 1
ATOM 750 C CA . LEU A 1 103 ? 10.529 -8.049 -23.603 1.00 53.69 103 LEU A CA 1
ATOM 751 C C . LEU A 1 103 ? 11.646 -7.051 -23.212 1.00 53.69 103 LEU A C 1
ATOM 753 O O . LEU A 1 103 ? 11.644 -5.941 -23.744 1.00 53.69 103 LEU A O 1
ATOM 757 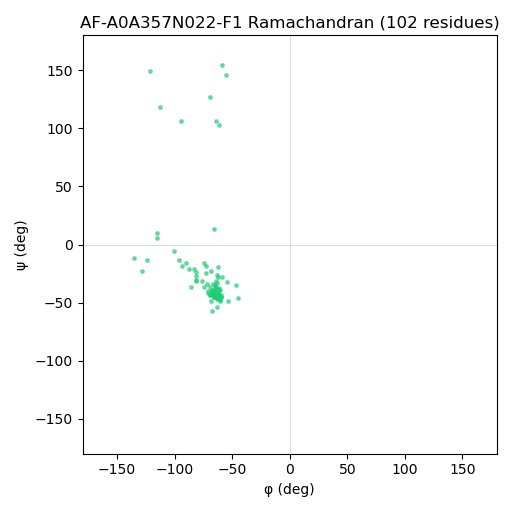N N . ALA A 1 104 ? 12.571 -7.422 -22.316 1.00 49.69 104 ALA A N 1
ATOM 758 C CA . ALA A 1 104 ? 13.789 -6.660 -21.986 1.00 49.69 104 ALA A CA 1
ATOM 759 C C . ALA A 1 104 ? 15.026 -7.269 -22.657 1.00 49.69 104 ALA A C 1
ATOM 761 O O . ALA A 1 104 ? 15.928 -6.483 -23.026 1.00 49.69 104 ALA A O 1
#